Protein AF-A0A4U0QWR3-F1 (afdb_monomer_lite)

Structure (mmCIF, N/CA/C/O backbone):
data_AF-A0A4U0QWR3-F1
#
_entry.id   AF-A0A4U0QWR3-F1
#
loop_
_atom_site.group_PDB
_atom_site.id
_atom_site.type_symbol
_atom_site.label_atom_id
_atom_site.label_alt_id
_atom_site.label_comp_id
_atom_site.label_asym_id
_atom_site.label_entity_id
_atom_site.label_seq_id
_atom_site.pdbx_PDB_ins_code
_atom_site.Cartn_x
_atom_site.Cartn_y
_atom_site.Cartn_z
_atom_site.occupancy
_atom_site.B_iso_or_equiv
_atom_site.auth_seq_id
_atom_site.auth_comp_id
_atom_site.auth_asym_id
_atom_site.auth_atom_id
_atom_site.pdbx_PDB_model_num
ATOM 1 N N . MET A 1 1 ? -34.871 -5.724 35.126 1.00 61.62 1 MET A N 1
ATOM 2 C CA . MET A 1 1 ? -34.865 -5.384 33.681 1.00 61.62 1 MET A CA 1
ATOM 3 C C . MET A 1 1 ? -33.994 -4.163 33.357 1.00 61.62 1 MET A C 1
ATOM 5 O O . MET A 1 1 ? -33.161 -4.260 32.469 1.00 61.62 1 MET A O 1
ATOM 9 N N . ILE A 1 2 ? -34.091 -3.057 34.110 1.00 70.06 2 ILE A N 1
ATOM 10 C CA . ILE A 1 2 ? -33.289 -1.829 33.893 1.00 70.06 2 ILE A CA 1
ATOM 11 C C . ILE A 1 2 ? -31.768 -2.082 33.959 1.00 70.06 2 ILE A C 1
ATOM 13 O O . ILE A 1 2 ? -31.026 -1.615 33.098 1.00 70.06 2 ILE A O 1
ATOM 17 N N . VAL A 1 3 ? -31.307 -2.886 34.925 1.00 75.00 3 VAL A N 1
ATOM 18 C CA . VAL A 1 3 ? -29.883 -3.249 35.071 1.00 75.00 3 VAL A CA 1
ATOM 19 C C . VAL A 1 3 ? -29.365 -4.037 33.860 1.00 75.00 3 VAL A C 1
ATOM 21 O O . VAL A 1 3 ? -28.276 -3.750 33.373 1.00 75.00 3 VAL A O 1
ATOM 24 N N . ALA A 1 4 ? -30.165 -4.959 33.314 1.00 70.62 4 ALA A N 1
ATOM 25 C CA . ALA A 1 4 ? -29.799 -5.742 32.132 1.00 70.62 4 ALA A CA 1
ATOM 26 C C . ALA A 1 4 ? -29.706 -4.871 30.864 1.00 70.62 4 ALA A C 1
ATOM 28 O O . ALA A 1 4 ? -28.772 -5.024 30.085 1.00 70.62 4 ALA A O 1
ATOM 29 N N . ILE A 1 5 ? -30.610 -3.894 30.691 1.00 77.12 5 ILE A N 1
ATOM 30 C CA . ILE A 1 5 ? -30.549 -2.924 29.581 1.00 77.12 5 ILE A CA 1
ATOM 31 C C . ILE A 1 5 ? -29.300 -2.040 29.705 1.00 77.12 5 ILE A C 1
ATOM 33 O O . ILE A 1 5 ? -28.607 -1.797 28.718 1.00 77.12 5 ILE A O 1
ATOM 37 N N . ALA A 1 6 ? -28.981 -1.569 30.914 1.00 75.69 6 ALA A N 1
ATOM 38 C CA . ALA A 1 6 ? -27.786 -0.764 31.155 1.00 75.69 6 ALA A CA 1
ATOM 39 C C . ALA A 1 6 ? -26.490 -1.559 30.910 1.00 75.69 6 ALA A C 1
ATOM 41 O O . ALA A 1 6 ? -25.555 -1.036 30.304 1.00 75.69 6 ALA A O 1
ATOM 42 N N . GLN A 1 7 ? -26.442 -2.827 31.329 1.00 76.12 7 GLN A N 1
ATOM 43 C CA . GLN A 1 7 ? -25.320 -3.728 31.052 1.00 76.12 7 G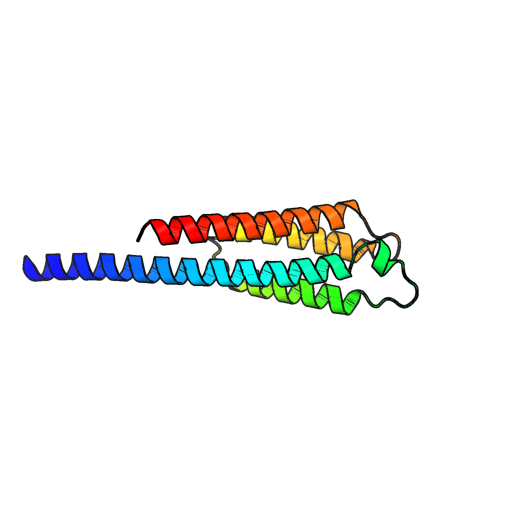LN A CA 1
ATOM 44 C C . GLN A 1 7 ? -25.182 -4.018 29.553 1.00 76.12 7 GLN A C 1
ATOM 46 O O . GLN A 1 7 ? -24.077 -3.916 29.025 1.00 76.12 7 GLN A O 1
ATOM 51 N N . ALA A 1 8 ? -26.288 -4.269 28.845 1.00 80.94 8 ALA A N 1
ATOM 52 C CA . ALA A 1 8 ? -26.284 -4.464 27.395 1.00 80.94 8 ALA A CA 1
ATOM 53 C C . ALA A 1 8 ? -25.761 -3.226 26.646 1.00 80.94 8 ALA A C 1
ATOM 55 O O . ALA A 1 8 ? -24.919 -3.350 25.759 1.00 80.94 8 ALA A O 1
ATOM 56 N N . LYS A 1 9 ? -26.179 -2.016 27.049 1.00 84.44 9 LYS A N 1
ATOM 57 C CA . LYS A 1 9 ? -25.669 -0.756 26.478 1.00 84.44 9 LYS A CA 1
ATOM 58 C C . LYS A 1 9 ? -24.168 -0.570 26.723 1.00 84.44 9 LYS A C 1
ATOM 60 O O . LYS A 1 9 ? -23.447 -0.185 25.805 1.00 84.44 9 LYS A O 1
ATOM 65 N N . LYS A 1 10 ? -23.682 -0.869 27.934 1.00 85.75 10 LYS A N 1
ATOM 66 C CA . LYS A 1 10 ? -22.247 -0.801 28.267 1.00 85.75 10 LYS A CA 1
ATOM 67 C C . LYS A 1 10 ? -21.424 -1.814 27.467 1.00 85.75 10 LYS A C 1
ATOM 69 O O . LYS A 1 10 ? -20.382 -1.448 26.931 1.00 85.75 10 LYS A O 1
ATOM 74 N N . ALA A 1 11 ? -21.903 -3.052 27.350 1.00 83.06 11 ALA A N 1
ATOM 75 C CA . ALA A 1 11 ? -21.247 -4.098 26.567 1.00 83.06 11 ALA A CA 1
ATOM 76 C C . ALA A 1 11 ? -21.186 -3.735 25.076 1.00 83.06 11 ALA A C 1
ATOM 78 O O . ALA A 1 11 ? -20.140 -3.885 24.448 1.00 83.06 11 ALA A O 1
ATOM 79 N N . TYR A 1 12 ? -22.270 -3.178 24.529 1.00 85.00 12 TYR A N 1
ATOM 80 C CA . TYR A 1 12 ? -22.296 -2.680 23.156 1.00 85.00 12 TYR A CA 1
ATOM 81 C C . TYR A 1 12 ? -21.255 -1.576 22.934 1.00 85.00 12 TYR A C 1
ATOM 83 O O . TYR A 1 12 ? -20.435 -1.687 22.028 1.00 85.00 12 TYR A O 1
ATOM 91 N N . ALA A 1 13 ? -21.223 -0.552 23.794 1.00 84.50 13 ALA A N 1
ATOM 92 C CA . ALA A 1 13 ? -20.244 0.531 23.693 1.00 84.50 13 ALA A CA 1
ATOM 93 C C . ALA A 1 13 ? -18.795 0.022 23.808 1.00 84.50 13 ALA A C 1
ATOM 95 O O . ALA A 1 13 ? -17.932 0.420 23.030 1.00 84.50 13 ALA A O 1
ATOM 96 N N . SER A 1 14 ? -18.534 -0.905 24.735 1.00 84.75 14 SER A N 1
ATOM 97 C CA . SER A 1 14 ? -17.221 -1.541 24.884 1.00 84.75 14 SER A CA 1
ATOM 98 C C . SER A 1 14 ? -16.818 -2.333 23.636 1.00 84.75 14 SER A C 1
ATOM 100 O O . SER A 1 14 ? -15.687 -2.196 23.173 1.00 84.75 14 SER A O 1
ATOM 102 N N . SER A 1 15 ? -17.742 -3.095 23.044 1.00 86.88 15 SER A N 1
ATOM 103 C CA . SER A 1 15 ? -17.496 -3.826 21.797 1.00 86.88 15 SER A CA 1
ATOM 104 C C . SER A 1 15 ? -17.171 -2.884 20.636 1.00 86.88 15 SER A C 1
ATOM 106 O O . SER A 1 15 ? -16.258 -3.166 19.863 1.00 86.88 15 SER A O 1
ATOM 108 N N . GLN A 1 16 ? -17.866 -1.747 20.528 1.00 87.50 16 GLN A N 1
ATOM 109 C CA . GLN A 1 16 ? -17.587 -0.761 19.481 1.00 87.50 16 GLN A CA 1
ATOM 110 C C . GLN A 1 16 ? -16.205 -0.121 19.643 1.00 87.50 16 GLN A C 1
ATOM 112 O O . GLN A 1 16 ? -15.466 -0.035 18.665 1.00 87.50 16 GLN A O 1
ATOM 117 N N . ARG A 1 17 ? -15.800 0.231 20.872 1.00 85.62 17 ARG A N 1
ATOM 118 C CA . ARG A 1 17 ? -14.437 0.727 21.135 1.00 85.62 17 ARG A CA 1
ATOM 119 C C . ARG A 1 17 ? -13.368 -0.304 20.785 1.00 85.62 17 ARG A C 1
ATOM 121 O O . ARG A 1 17 ? -12.378 0.039 20.152 1.00 85.62 17 ARG A O 1
ATOM 128 N N . ALA A 1 18 ? -13.583 -1.572 21.140 1.00 87.50 18 ALA A N 1
ATOM 129 C CA . ALA A 1 18 ? -12.646 -2.640 20.801 1.00 87.50 18 ALA A CA 1
ATOM 130 C C . ALA A 1 18 ? -12.491 -2.804 19.278 1.00 87.50 18 ALA A C 1
ATOM 132 O O . ALA A 1 18 ? -11.373 -2.925 18.783 1.00 87.50 18 ALA A O 1
ATOM 133 N N . LYS A 1 19 ? -13.597 -2.742 18.524 1.00 87.81 19 LYS A N 1
ATOM 134 C CA . LYS A 1 19 ? -13.568 -2.774 17.053 1.00 87.81 19 LYS A CA 1
ATOM 135 C C . LYS A 1 19 ? -12.827 -1.575 16.463 1.00 87.81 19 LYS A C 1
ATOM 137 O O . LYS A 1 19 ? -12.026 -1.763 15.553 1.00 87.81 19 LYS A O 1
ATOM 142 N N . ALA A 1 20 ? -13.066 -0.373 16.986 1.00 87.38 20 ALA A N 1
ATOM 143 C CA . ALA A 1 20 ? -12.366 0.836 16.556 1.00 87.38 20 ALA A CA 1
ATOM 144 C C . ALA A 1 20 ? -10.854 0.730 16.811 1.00 87.38 20 ALA A C 1
ATOM 146 O O . ALA A 1 20 ? -10.064 0.985 15.908 1.00 87.38 20 ALA A O 1
ATOM 147 N N . ALA A 1 21 ? -10.445 0.256 17.991 1.00 88.69 21 ALA A N 1
ATOM 148 C CA . ALA A 1 21 ? -9.036 0.043 18.317 1.00 88.69 21 ALA A CA 1
ATOM 149 C C . ALA A 1 21 ? -8.371 -0.985 17.389 1.00 88.69 21 ALA A C 1
ATOM 151 O O . ALA A 1 21 ? -7.274 -0.744 16.886 1.00 88.69 21 ALA A O 1
ATOM 152 N N . MET A 1 22 ? -9.049 -2.103 17.105 1.00 88.75 22 MET A N 1
ATOM 153 C CA . MET A 1 22 ? -8.564 -3.093 16.137 1.00 88.75 22 MET A CA 1
ATOM 154 C C . MET A 1 22 ? -8.408 -2.489 14.737 1.00 88.75 22 MET A C 1
ATOM 156 O O . MET A 1 22 ? -7.380 -2.708 14.097 1.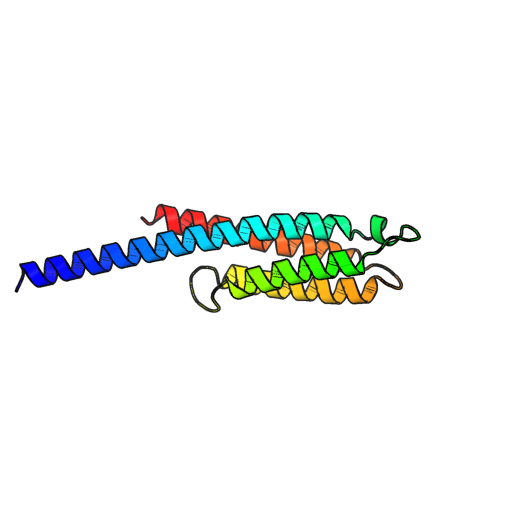00 88.75 22 MET A O 1
ATOM 160 N N . ALA A 1 23 ? -9.378 -1.688 14.287 1.00 89.62 23 ALA A N 1
ATOM 161 C CA . ALA A 1 23 ? -9.296 -0.993 13.008 1.00 89.62 23 ALA A CA 1
ATOM 162 C C . ALA A 1 23 ? -8.100 -0.027 12.971 1.00 89.62 23 ALA A C 1
ATOM 164 O O . ALA A 1 23 ? -7.312 -0.086 12.034 1.00 89.62 23 ALA A O 1
ATOM 165 N N . THR A 1 24 ? -7.890 0.793 14.005 1.00 92.50 24 THR A N 1
ATOM 166 C CA . THR A 1 24 ? -6.728 1.694 14.105 1.00 92.50 24 THR A CA 1
ATOM 167 C C . THR A 1 24 ? -5.401 0.939 14.003 1.00 92.50 24 THR A C 1
ATOM 169 O O . THR A 1 24 ? -4.522 1.346 13.238 1.00 92.50 24 THR A O 1
ATOM 172 N N . VAL A 1 25 ? -5.251 -0.177 14.726 1.00 92.56 25 VAL A N 1
ATOM 173 C CA . VAL A 1 25 ? -4.039 -1.013 14.669 1.00 92.56 25 VAL A CA 1
ATOM 174 C C . VAL A 1 25 ? -3.831 -1.574 13.265 1.00 92.56 25 VAL A C 1
ATOM 176 O O . VAL A 1 25 ? -2.731 -1.488 12.722 1.00 92.56 25 VAL A O 1
ATOM 179 N N . GLN A 1 26 ? -4.887 -2.102 12.651 1.00 94.25 26 GLN A N 1
ATOM 180 C CA . GLN A 1 26 ? -4.836 -2.677 11.311 1.00 94.25 26 GLN A CA 1
ATOM 181 C C . GLN A 1 26 ? -4.473 -1.634 10.249 1.00 94.25 26 GLN A C 1
ATOM 183 O O . GLN A 1 26 ? -3.575 -1.875 9.446 1.00 94.25 26 GLN A O 1
ATOM 188 N N . LEU A 1 27 ? -5.112 -0.461 10.264 1.00 94.62 27 LEU A N 1
ATOM 189 C CA . LEU A 1 27 ? -4.798 0.632 9.342 1.00 94.62 27 LEU A CA 1
ATOM 190 C C . LEU A 1 27 ? -3.354 1.113 9.504 1.00 94.62 27 LEU A C 1
ATOM 192 O O . LEU A 1 27 ? -2.670 1.340 8.508 1.00 94.62 27 LEU A O 1
ATOM 196 N N . SER A 1 28 ? -2.872 1.211 10.745 1.00 95.25 28 SER A N 1
ATOM 197 C CA . SER A 1 28 ? -1.488 1.602 11.031 1.00 95.25 28 SER A CA 1
ATOM 198 C C . SER A 1 28 ? -0.494 0.561 10.513 1.00 95.25 28 SER A C 1
ATOM 200 O O . SER A 1 28 ? 0.491 0.917 9.871 1.00 95.25 28 SER A O 1
ATOM 202 N N . ALA A 1 29 ? -0.775 -0.729 10.719 1.00 95.19 29 ALA A N 1
ATOM 203 C CA . ALA A 1 29 ? 0.053 -1.817 10.207 1.00 95.19 29 ALA A CA 1
ATOM 204 C C . ALA A 1 29 ? 0.107 -1.828 8.669 1.00 95.19 29 ALA A C 1
ATOM 206 O O . ALA A 1 29 ? 1.176 -2.031 8.092 1.00 95.19 29 ALA A O 1
ATOM 207 N N . VAL A 1 30 ? -1.021 -1.566 7.998 1.00 97.06 30 VAL A N 1
ATOM 208 C CA . VAL A 1 30 ? -1.049 -1.427 6.535 1.00 97.06 30 VAL A CA 1
ATOM 209 C C . VAL A 1 30 ? -0.245 -0.203 6.089 1.00 97.06 30 VAL A C 1
ATOM 211 O O . VAL A 1 30 ? 0.541 -0.310 5.152 1.00 97.06 30 VAL A O 1
ATOM 214 N N . ALA A 1 31 ? -0.376 0.939 6.767 1.00 96.88 31 ALA A N 1
ATOM 215 C CA . ALA A 1 31 ? 0.383 2.140 6.428 1.00 96.88 31 ALA A CA 1
ATOM 216 C C . ALA A 1 31 ? 1.903 1.931 6.546 1.00 96.88 31 ALA A C 1
ATOM 218 O O . ALA A 1 31 ? 2.643 2.386 5.678 1.00 96.88 31 ALA A O 1
ATOM 219 N N . GLU A 1 32 ? 2.380 1.229 7.580 1.00 95.69 32 GLU A N 1
ATOM 220 C CA . GLU A 1 32 ? 3.805 0.885 7.706 1.00 95.69 32 GLU A CA 1
ATOM 221 C C . GLU A 1 32 ? 4.268 -0.056 6.592 1.00 95.69 32 GLU A C 1
ATOM 223 O O . GLU A 1 32 ? 5.307 0.180 5.980 1.00 95.69 32 GLU A O 1
ATOM 228 N N . ARG A 1 33 ? 3.460 -1.063 6.250 1.00 95.75 33 ARG A N 1
ATOM 229 C CA . ARG A 1 33 ? 3.748 -1.967 5.131 1.00 95.75 33 ARG A CA 1
ATOM 230 C C . ARG A 1 33 ? 3.895 -1.222 3.802 1.00 95.75 33 ARG A C 1
ATOM 232 O O . ARG A 1 33 ? 4.810 -1.492 3.027 1.00 95.75 33 ARG A O 1
ATOM 239 N N . LEU A 1 34 ? 3.023 -0.248 3.545 1.00 97.50 34 LEU A N 1
ATOM 240 C CA . LEU A 1 34 ? 3.100 0.563 2.331 1.00 97.50 34 LEU A CA 1
ATOM 241 C C . LEU A 1 34 ? 4.364 1.435 2.276 1.00 97.50 34 LEU A C 1
ATOM 243 O O . LEU A 1 34 ? 4.832 1.722 1.176 1.00 97.50 34 LEU A O 1
ATOM 247 N N . LYS A 1 35 ? 4.976 1.800 3.412 1.00 97.12 35 LYS A N 1
ATOM 248 C CA . LYS A 1 35 ? 6.298 2.4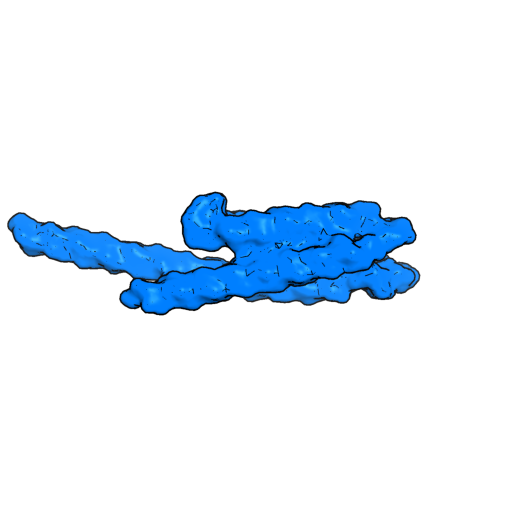51 3.399 1.00 97.12 35 LYS A CA 1
ATOM 249 C C . LYS A 1 35 ? 7.388 1.506 2.904 1.00 97.12 35 LYS A C 1
ATOM 251 O O . LYS A 1 35 ? 8.209 1.915 2.092 1.00 97.12 35 LYS A O 1
ATOM 256 N N . THR A 1 36 ? 7.366 0.241 3.325 1.00 95.19 36 THR A N 1
ATOM 257 C CA . THR A 1 36 ? 8.281 -0.780 2.789 1.00 95.19 36 THR A CA 1
ATOM 258 C C . THR A 1 36 ? 8.082 -0.952 1.281 1.00 95.19 36 THR A C 1
ATOM 260 O O . THR A 1 36 ? 9.048 -0.959 0.520 1.00 95.19 36 THR A O 1
ATOM 263 N N . ALA A 1 37 ? 6.829 -0.974 0.812 1.00 96.44 37 ALA A N 1
ATOM 264 C CA . ALA A 1 37 ? 6.541 -0.977 -0.622 1.00 96.44 37 ALA A CA 1
ATOM 265 C C . ALA A 1 37 ? 7.098 0.275 -1.329 1.00 96.44 37 ALA A C 1
ATOM 267 O O . ALA A 1 37 ? 7.672 0.165 -2.409 1.00 96.44 37 ALA A O 1
ATOM 268 N N . GLN A 1 38 ? 6.994 1.458 -0.715 1.00 96.50 38 GLN A N 1
ATOM 269 C CA . GLN A 1 38 ? 7.546 2.710 -1.244 1.00 96.50 38 GLN A CA 1
ATOM 270 C C . GLN A 1 38 ? 9.075 2.657 -1.396 1.00 96.50 38 GLN A C 1
ATOM 272 O O . GLN A 1 38 ? 9.613 3.157 -2.385 1.00 96.50 38 GLN A O 1
ATOM 277 N N . GLU A 1 39 ? 9.784 2.018 -0.466 1.00 95.75 39 GLU A N 1
ATOM 278 C CA . GLU A 1 39 ? 11.226 1.772 -0.585 1.00 95.75 39 GLU A CA 1
ATOM 279 C C . GLU A 1 39 ? 11.541 0.862 -1.778 1.00 95.75 39 GLU A C 1
ATOM 281 O O . GLU A 1 39 ? 12.414 1.177 -2.587 1.00 95.75 39 GLU A O 1
ATOM 286 N N . HIS A 1 40 ? 10.779 -0.220 -1.959 1.00 95.62 40 HIS A N 1
ATOM 287 C CA . HIS A 1 40 ? 10.924 -1.097 -3.122 1.00 95.62 40 HIS A CA 1
ATOM 288 C C . HIS A 1 40 ? 10.609 -0.383 -4.447 1.00 95.62 40 HIS A C 1
ATOM 290 O O . HIS A 1 40 ? 11.308 -0.596 -5.436 1.00 95.62 40 HIS A O 1
ATOM 296 N N . ILE A 1 41 ? 9.620 0.515 -4.471 1.00 96.62 41 ILE A N 1
ATOM 297 C CA . ILE A 1 41 ? 9.285 1.337 -5.647 1.00 96.62 41 ILE A CA 1
ATOM 298 C C . ILE A 1 41 ? 10.443 2.277 -6.012 1.00 96.62 41 ILE A C 1
ATOM 300 O O . ILE A 1 41 ? 10.780 2.434 -7.188 1.00 96.62 41 ILE A O 1
ATOM 304 N N . ARG A 1 42 ? 11.107 2.874 -5.016 1.00 95.50 42 ARG A N 1
ATOM 305 C CA . ARG A 1 42 ? 12.314 3.695 -5.230 1.00 95.50 42 ARG A CA 1
ATOM 306 C C . ARG A 1 42 ? 13.508 2.877 -5.722 1.00 95.50 42 ARG A C 1
ATOM 308 O O . ARG A 1 42 ? 14.427 3.427 -6.327 1.00 95.50 42 ARG A O 1
ATOM 315 N N . ASP A 1 43 ? 13.530 1.576 -5.458 1.00 93.62 43 ASP A N 1
ATOM 316 C CA . ASP A 1 43 ? 14.543 0.668 -5.995 1.00 93.62 43 ASP A CA 1
ATOM 317 C C . ASP A 1 43 ? 14.326 0.324 -7.462 1.00 93.62 43 ASP A C 1
ATOM 319 O O . ASP A 1 43 ? 15.287 -0.001 -8.151 1.00 93.62 43 ASP A O 1
ATOM 323 N N . VAL A 1 44 ? 13.109 0.441 -7.976 1.00 94.19 44 VAL A N 1
ATOM 324 C CA . VAL A 1 44 ? 12.819 0.228 -9.398 1.00 94.19 44 VAL A CA 1
ATOM 325 C C . VAL A 1 44 ? 12.669 1.547 -10.149 1.00 94.19 44 VAL A C 1
ATOM 327 O O . VAL A 1 44 ? 11.896 1.615 -11.094 1.00 94.19 44 VAL A O 1
ATOM 330 N N . SER A 1 45 ? 13.386 2.602 -9.746 1.00 95.12 45 SER A N 1
ATOM 331 C CA . SER A 1 45 ? 13.354 3.883 -10.460 1.00 95.12 45 SER A CA 1
ATOM 332 C C . SER A 1 45 ? 13.867 3.757 -11.902 1.00 95.12 45 SER A C 1
ATOM 334 O O . SER A 1 45 ? 14.757 2.933 -12.135 1.00 95.12 45 SER A O 1
ATOM 336 N N . PRO A 1 46 ? 13.375 4.592 -12.842 1.00 93.88 46 PRO A N 1
ATOM 337 C CA . PRO A 1 46 ? 13.826 4.617 -14.239 1.00 93.88 46 PRO A CA 1
ATOM 338 C C . PRO A 1 46 ? 15.356 4.632 -14.384 1.00 93.88 46 PRO A C 1
ATOM 340 O O . PRO A 1 46 ? 15.928 3.855 -15.151 1.00 93.88 46 PRO A O 1
ATOM 343 N N . ASP A 1 47 ? 16.036 5.425 -13.553 1.00 92.06 47 ASP A N 1
ATOM 344 C CA . ASP A 1 47 ? 17.499 5.518 -13.541 1.00 92.06 47 ASP A CA 1
ATOM 345 C C . ASP A 1 47 ? 18.179 4.198 -13.146 1.00 92.06 47 ASP A C 1
ATOM 347 O O . ASP A 1 47 ? 19.183 3.806 -13.738 1.00 92.06 47 ASP A O 1
ATOM 351 N N . LYS A 1 48 ? 17.638 3.490 -12.143 1.00 91.38 48 LYS A N 1
ATOM 352 C CA . LYS A 1 48 ? 18.208 2.230 -11.638 1.00 91.38 48 LYS A CA 1
ATOM 353 C C . LYS A 1 48 ? 17.961 1.078 -12.601 1.00 91.38 48 LYS A C 1
ATOM 355 O O . LYS A 1 48 ? 18.858 0.269 -12.821 1.00 91.38 48 LYS A O 1
ATOM 360 N N . VAL A 1 49 ? 16.760 0.993 -13.169 1.00 91.06 49 VAL A N 1
ATOM 361 C CA . VAL A 1 49 ? 16.396 -0.094 -14.091 1.00 91.06 49 VAL A CA 1
ATOM 362 C C . VAL A 1 49 ? 17.120 0.017 -15.432 1.00 91.06 49 VAL A C 1
ATOM 364 O O . VAL A 1 49 ? 17.379 -1.006 -16.058 1.00 91.06 49 VAL A O 1
ATOM 367 N N . SER A 1 50 ? 17.529 1.229 -15.818 1.00 86.88 50 SER A N 1
ATOM 368 C CA . SER A 1 50 ? 18.358 1.479 -17.003 1.00 86.88 50 SER A CA 1
ATOM 369 C C . SER A 1 50 ? 19.811 1.010 -16.836 1.00 86.88 50 SER A C 1
ATOM 371 O O . SER A 1 50 ? 20.558 0.924 -17.814 1.00 86.88 50 SER A O 1
ATOM 373 N N . LEU A 1 51 ? 20.246 0.679 -15.612 1.00 88.75 51 LEU A N 1
ATOM 374 C CA . LEU A 1 51 ? 21.582 0.141 -15.373 1.00 88.75 51 LEU A CA 1
ATOM 375 C C . LEU A 1 51 ? 21.698 -1.280 -15.931 1.00 88.75 51 LEU A C 1
ATOM 377 O O . LEU A 1 51 ? 20.913 -2.181 -15.622 1.00 88.75 51 LEU A O 1
ATOM 381 N N . ARG A 1 52 ? 22.749 -1.511 -16.720 1.00 83.81 52 ARG A N 1
ATOM 382 C CA . ARG A 1 52 ? 23.025 -2.823 -17.310 1.00 83.81 52 ARG A CA 1
ATOM 383 C C . ARG A 1 52 ? 23.119 -3.903 -16.226 1.00 83.81 52 ARG A C 1
ATOM 385 O O . ARG A 1 52 ? 23.908 -3.793 -15.293 1.00 83.81 52 ARG A O 1
ATOM 392 N N . GLY A 1 53 ? 22.365 -4.988 -16.407 1.00 84.81 53 GLY A N 1
ATOM 393 C CA . GLY A 1 53 ? 22.373 -6.140 -15.500 1.00 84.81 53 GLY A CA 1
ATOM 394 C C . GLY A 1 53 ? 21.498 -5.983 -14.253 1.00 84.81 53 GLY A C 1
ATOM 395 O O . GLY A 1 53 ? 21.463 -6.902 -13.432 1.00 84.81 53 GLY A O 1
ATOM 396 N N . TYR A 1 54 ? 20.771 -4.869 -14.110 1.00 88.88 54 TYR A N 1
ATOM 397 C CA . TYR A 1 54 ? 19.799 -4.700 -13.036 1.00 88.88 54 TYR A CA 1
ATOM 398 C C . TYR A 1 54 ? 18.620 -5.670 -13.196 1.00 88.88 54 TYR A C 1
ATOM 400 O O . TYR A 1 54 ? 18.046 -5.813 -14.274 1.00 88.88 54 TYR A O 1
ATOM 408 N N . LYS A 1 55 ? 18.242 -6.348 -12.107 1.00 89.56 55 LYS A N 1
ATOM 409 C CA . LYS A 1 55 ? 17.118 -7.295 -12.086 1.00 89.56 55 LYS A CA 1
ATOM 410 C C . LYS A 1 55 ? 15.923 -6.656 -11.387 1.00 89.56 55 LYS A C 1
ATOM 412 O O . LYS A 1 55 ? 15.789 -6.766 -10.171 1.00 89.56 55 LYS A O 1
ATOM 417 N N . PHE A 1 56 ? 15.051 -6.009 -12.157 1.00 91.06 56 PHE A N 1
ATOM 418 C CA . PHE A 1 56 ? 13.864 -5.343 -11.613 1.00 91.06 56 PHE A CA 1
ATOM 419 C C . PHE A 1 56 ? 12.722 -6.309 -11.267 1.00 91.06 56 PHE A C 1
ATOM 421 O O . PHE A 1 56 ? 11.986 -6.043 -10.323 1.00 91.06 56 PHE A O 1
ATOM 428 N N . ALA A 1 57 ? 12.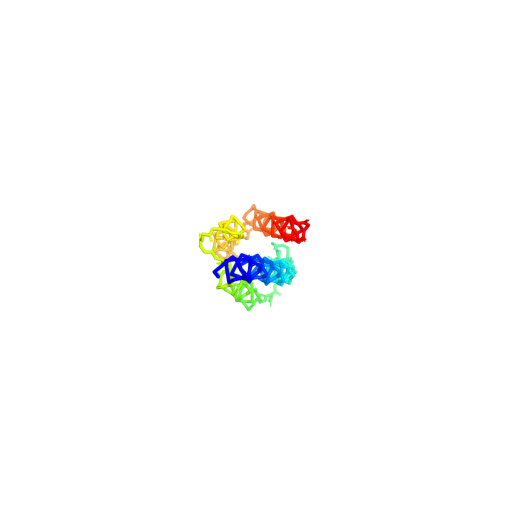581 -7.436 -11.978 1.00 91.38 57 ALA A N 1
ATOM 429 C CA . ALA A 1 57 ? 11.431 -8.333 -11.813 1.00 91.38 57 ALA A CA 1
ATOM 430 C C . ALA A 1 57 ? 11.217 -8.812 -10.358 1.00 91.38 57 ALA A C 1
ATOM 432 O O . ALA A 1 57 ? 10.121 -8.610 -9.840 1.00 91.38 57 ALA A O 1
ATOM 433 N N . PRO A 1 58 ? 12.247 -9.288 -9.622 1.00 93.50 58 PRO A N 1
ATOM 434 C CA . PRO A 1 58 ? 12.069 -9.681 -8.222 1.00 93.50 58 PRO A CA 1
ATOM 435 C C . PRO A 1 58 ? 11.618 -8.529 -7.314 1.00 93.50 58 PRO A C 1
ATOM 437 O O . PRO A 1 58 ? 10.906 -8.745 -6.340 1.00 93.50 58 PRO A O 1
ATOM 440 N N . LYS A 1 59 ? 12.030 -7.291 -7.614 1.00 93.44 59 LYS A N 1
ATOM 441 C CA . LYS A 1 59 ? 11.621 -6.107 -6.848 1.00 93.44 59 LYS A CA 1
ATOM 442 C C . LYS A 1 59 ? 10.164 -5.744 -7.128 1.00 93.44 59 LYS A C 1
ATOM 444 O O . LYS A 1 59 ? 9.439 -5.425 -6.194 1.00 93.44 59 LYS A O 1
ATOM 449 N N . VAL A 1 60 ? 9.727 -5.842 -8.384 1.00 95.44 60 VAL A N 1
ATOM 450 C CA . VAL A 1 60 ? 8.316 -5.664 -8.762 1.00 95.44 60 VAL A CA 1
ATOM 451 C C . VAL A 1 60 ? 7.429 -6.700 -8.071 1.00 95.44 60 VAL A C 1
ATOM 453 O O . VAL A 1 60 ? 6.369 -6.343 -7.559 1.00 95.44 60 VAL A O 1
ATOM 456 N N . ASP A 1 61 ? 7.878 -7.952 -7.985 1.00 95.81 61 ASP A N 1
ATOM 457 C CA . ASP A 1 61 ? 7.136 -9.011 -7.295 1.00 95.81 61 ASP A CA 1
ATOM 458 C C . ASP A 1 61 ? 7.005 -8.744 -5.788 1.00 95.81 61 ASP A C 1
ATOM 460 O O . ASP A 1 61 ? 5.926 -8.941 -5.230 1.00 95.81 61 ASP A O 1
ATOM 464 N N . LEU A 1 62 ? 8.045 -8.203 -5.139 1.00 96.44 62 LEU A N 1
ATOM 465 C CA . LEU A 1 62 ? 7.954 -7.756 -3.744 1.00 96.44 62 LEU A CA 1
ATOM 466 C C . LEU A 1 62 ? 6.929 -6.627 -3.573 1.00 96.44 62 LEU A C 1
ATOM 468 O O . LEU A 1 62 ? 6.102 -6.691 -2.669 1.00 96.44 62 LEU A O 1
ATOM 472 N N . ILE A 1 63 ? 6.922 -5.623 -4.458 1.00 97.56 63 ILE A N 1
ATOM 473 C CA . ILE A 1 63 ? 5.927 -4.534 -4.401 1.00 97.56 63 ILE A CA 1
ATOM 474 C C . ILE A 1 63 ? 4.507 -5.108 -4.517 1.00 97.56 63 ILE A C 1
ATOM 476 O O . ILE A 1 63 ? 3.626 -4.739 -3.740 1.00 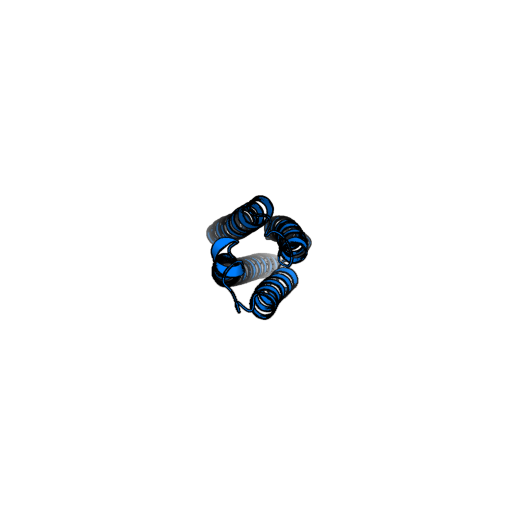97.56 63 ILE A O 1
ATOM 480 N N . ARG A 1 64 ? 4.286 -6.043 -5.450 1.00 97.56 64 ARG A N 1
ATOM 481 C CA . ARG A 1 64 ? 2.991 -6.719 -5.627 1.00 97.56 64 ARG A CA 1
ATOM 482 C C . ARG A 1 64 ? 2.581 -7.502 -4.389 1.00 97.56 64 ARG A C 1
ATOM 484 O O . ARG A 1 64 ? 1.447 -7.363 -3.949 1.00 97.56 64 ARG A O 1
ATOM 491 N N . GLN A 1 65 ? 3.502 -8.255 -3.794 1.00 97.31 65 GLN A N 1
ATOM 492 C CA . GLN A 1 65 ? 3.243 -8.996 -2.563 1.00 97.31 65 GLN A CA 1
ATOM 493 C C . GLN A 1 65 ? 2.812 -8.066 -1.418 1.00 97.31 65 GLN A C 1
ATOM 495 O O . GLN A 1 65 ? 1.872 -8.383 -0.679 1.00 97.31 65 GLN A O 1
ATOM 500 N N . GLU A 1 66 ? 3.465 -6.909 -1.276 1.00 97.06 66 GLU A N 1
ATOM 501 C CA . GLU A 1 66 ? 3.085 -5.922 -0.266 1.00 97.06 66 GLU A CA 1
ATOM 502 C C . GLU A 1 66 ? 1.704 -5.319 -0.543 1.00 97.06 66 GLU A C 1
ATOM 504 O O . GLU A 1 66 ? 0.893 -5.195 0.380 1.00 97.06 66 GLU A O 1
ATOM 509 N N . PHE A 1 67 ? 1.400 -5.010 -1.807 1.00 97.75 67 PHE A N 1
ATOM 510 C CA . PHE A 1 67 ? 0.089 -4.503 -2.218 1.00 97.75 67 PHE A CA 1
ATOM 511 C C . PHE A 1 67 ? -1.015 -5.531 -1.988 1.00 97.75 67 PHE A C 1
ATOM 513 O O . PHE A 1 67 ? -2.035 -5.192 -1.397 1.00 97.75 67 PHE A O 1
ATOM 520 N N . ASP A 1 68 ? -0.815 -6.786 -2.381 1.00 97.44 68 ASP A N 1
ATOM 521 C CA . ASP A 1 68 ? -1.801 -7.853 -2.211 1.00 97.44 68 ASP A CA 1
ATOM 522 C C . ASP A 1 68 ? -2.076 -8.118 -0.730 1.00 97.44 68 ASP A C 1
ATOM 524 O O . ASP A 1 68 ? -3.230 -8.262 -0.319 1.00 97.44 68 ASP A O 1
ATOM 528 N N . THR A 1 69 ? -1.032 -8.095 0.103 1.00 96.81 69 THR A N 1
ATOM 529 C CA . THR A 1 69 ? -1.193 -8.244 1.552 1.00 96.81 69 THR A CA 1
ATOM 530 C C . THR A 1 69 ? -1.960 -7.061 2.143 1.00 96.81 69 THR A C 1
ATOM 532 O O . THR A 1 69 ? -2.918 -7.262 2.892 1.00 96.81 69 THR A O 1
ATOM 535 N N . ALA A 1 70 ? -1.601 -5.829 1.775 1.00 96.62 70 ALA A N 1
ATOM 536 C CA . ALA A 1 70 ? -2.305 -4.624 2.206 1.00 96.62 70 ALA A CA 1
ATOM 537 C C . ALA A 1 70 ? -3.775 -4.620 1.752 1.00 96.62 70 ALA A C 1
ATOM 539 O O . ALA A 1 70 ? -4.674 -4.376 2.557 1.00 96.62 70 ALA A O 1
ATOM 540 N N . LEU A 1 71 ? -4.049 -4.975 0.496 1.00 96.69 71 LEU A N 1
ATOM 541 C CA . LEU A 1 71 ? -5.403 -5.127 -0.027 1.00 96.69 71 LEU A CA 1
ATOM 542 C C . LEU A 1 71 ? -6.150 -6.248 0.698 1.00 96.69 71 LEU A C 1
ATOM 544 O O . LEU A 1 71 ? -7.324 -6.084 0.992 1.00 96.69 71 LEU A O 1
ATOM 548 N N . SER A 1 72 ? -5.531 -7.376 1.033 1.00 95.69 72 SER A N 1
ATOM 549 C CA . SER A 1 72 ? -6.222 -8.434 1.787 1.00 95.69 72 SER A CA 1
ATOM 550 C C . SER A 1 72 ? -6.667 -7.965 3.178 1.00 95.69 72 SER A C 1
ATOM 552 O O . SER A 1 72 ? -7.719 -8.380 3.664 1.00 95.69 72 SER A O 1
ATOM 554 N N . ALA A 1 73 ? -5.900 -7.053 3.782 1.00 94.31 73 ALA A N 1
ATOM 555 C CA . ALA A 1 73 ? -6.209 -6.469 5.074 1.00 94.31 73 ALA A CA 1
ATOM 556 C C . ALA A 1 73 ? -7.249 -5.346 4.969 1.00 94.31 73 ALA A C 1
ATOM 558 O O . ALA A 1 73 ? -8.078 -5.211 5.856 1.00 94.31 73 ALA A O 1
ATOM 559 N N . LEU A 1 74 ? -7.255 -4.518 3.925 1.00 94.81 74 LEU A N 1
ATOM 560 C CA . LEU A 1 74 ? -8.172 -3.376 3.872 1.00 94.81 74 LEU A CA 1
ATOM 561 C C . LEU A 1 74 ? -9.611 -3.783 3.508 1.00 94.81 74 LEU A C 1
ATOM 563 O O . LEU A 1 74 ? -9.831 -4.461 2.494 1.00 94.81 74 LEU A O 1
ATOM 567 N N . PRO A 1 75 ? -10.622 -3.323 4.270 1.00 91.88 75 PRO A N 1
ATOM 568 C CA . PRO A 1 75 ? -12.005 -3.683 4.009 1.00 91.88 75 PRO A CA 1
ATOM 569 C C . PRO A 1 75 ? -12.509 -3.042 2.712 1.00 91.88 75 PRO A C 1
ATOM 571 O O . PRO A 1 75 ? -12.089 -1.958 2.314 1.00 91.88 75 PRO A O 1
ATOM 574 N N . LYS A 1 76 ? -13.455 -3.714 2.049 1.00 92.62 76 LYS A N 1
ATOM 575 C CA . LYS A 1 76 ? -14.102 -3.190 0.833 1.00 92.62 76 LYS A CA 1
ATOM 576 C C . LYS A 1 76 ? -15.082 -2.050 1.121 1.00 92.62 76 LYS A C 1
ATOM 578 O O . LYS A 1 76 ? -15.348 -1.254 0.235 1.00 92.62 76 LYS A O 1
ATOM 583 N N . LEU A 1 77 ? -15.633 -1.999 2.333 1.00 90.94 77 LEU A N 1
ATOM 584 C CA . LEU A 1 77 ? -16.606 -1.002 2.780 1.00 90.94 77 LEU A CA 1
ATOM 585 C C . LEU A 1 77 ? -16.246 -0.543 4.195 1.00 90.94 77 LEU A C 1
ATOM 587 O O . LEU A 1 77 ? -15.736 -1.332 4.990 1.00 90.94 77 LEU A O 1
ATOM 591 N N . GLY A 1 78 ? -16.555 0.711 4.523 1.00 87.31 78 GLY A N 1
ATOM 592 C CA . GLY A 1 78 ? -16.319 1.278 5.851 1.00 87.31 78 GLY A CA 1
ATOM 593 C C . GLY A 1 78 ? -14.903 1.826 6.046 1.00 87.31 78 GLY A C 1
ATOM 594 O O . GLY A 1 78 ? -14.253 2.269 5.097 1.00 87.31 78 GLY A O 1
ATOM 595 N N . VAL A 1 79 ? -14.443 1.833 7.296 1.00 89.75 79 VAL A N 1
ATOM 596 C CA . VAL A 1 79 ? -13.188 2.464 7.733 1.00 89.75 79 VAL A CA 1
ATOM 597 C C . VAL A 1 79 ? -11.986 1.843 7.005 1.00 89.75 79 VAL A C 1
ATOM 599 O O . VAL A 1 79 ? -11.709 0.660 7.165 1.00 89.75 79 VAL A O 1
ATOM 602 N N . GLY A 1 80 ? -11.284 2.633 6.185 1.00 91.69 80 GLY A N 1
ATOM 603 C CA . GLY A 1 80 ? -10.142 2.180 5.372 1.00 91.69 80 GLY A CA 1
ATOM 604 C C . GLY A 1 80 ? -10.464 1.773 3.928 1.00 91.69 80 GLY A C 1
ATOM 605 O O . GLY A 1 80 ? -9.539 1.520 3.156 1.00 91.69 80 GLY A O 1
ATOM 606 N N . SER A 1 81 ? -11.740 1.757 3.524 1.00 94.81 81 SER A N 1
ATOM 607 C CA . SER A 1 81 ? -12.135 1.454 2.135 1.00 94.81 81 SER A CA 1
ATOM 608 C C . SER A 1 81 ? -11.598 2.470 1.123 1.00 94.81 81 SER A C 1
ATOM 610 O O . SER A 1 81 ? -11.156 2.081 0.047 1.00 94.81 81 SER A O 1
ATOM 612 N N . ARG A 1 82 ? -11.514 3.754 1.486 1.00 95.75 82 ARG A N 1
ATOM 613 C CA . ARG A 1 82 ? -10.911 4.773 0.618 1.00 95.75 82 ARG A CA 1
ATOM 614 C C . ARG A 1 82 ? -9.418 4.534 0.379 1.00 95.75 82 ARG A C 1
ATOM 616 O O . ARG A 1 82 ? -8.963 4.576 -0.760 1.00 95.75 82 ARG A O 1
ATOM 623 N N . GLY A 1 83 ? -8.670 4.193 1.430 1.00 95.75 83 GLY A N 1
ATOM 624 C CA . GLY A 1 83 ? -7.265 3.787 1.306 1.00 95.75 83 GLY A CA 1
ATOM 625 C C . GLY A 1 83 ? -7.090 2.563 0.400 1.00 95.75 83 GLY A C 1
ATOM 626 O O . GLY A 1 83 ? -6.137 2.495 -0.373 1.00 95.75 83 GLY A O 1
ATOM 627 N N . ARG A 1 84 ? -8.051 1.627 0.425 1.00 97.25 84 ARG A N 1
ATOM 628 C CA . ARG A 1 84 ? -8.086 0.481 -0.494 1.00 97.25 84 ARG A CA 1
ATOM 629 C C . ARG A 1 84 ? -8.236 0.924 -1.949 1.00 97.25 84 ARG A C 1
ATOM 631 O O . ARG A 1 84 ? -7.515 0.418 -2.799 1.00 97.25 84 ARG A O 1
ATOM 638 N N . GLU A 1 85 ? -9.168 1.829 -2.239 1.00 97.94 85 GLU A N 1
ATOM 639 C CA . GLU A 1 85 ? -9.391 2.348 -3.597 1.00 97.94 85 GLU A CA 1
ATOM 640 C C . GLU A 1 85 ? -8.135 3.022 -4.151 1.00 97.94 85 GLU A C 1
ATOM 642 O O . GLU A 1 85 ? -7.727 2.733 -5.273 1.00 97.94 85 GLU A O 1
ATOM 647 N N . ILE A 1 86 ? -7.480 3.856 -3.339 1.00 98.12 86 ILE A N 1
ATOM 648 C CA . ILE A 1 86 ? -6.222 4.513 -3.713 1.00 98.12 86 ILE A CA 1
ATOM 649 C C . ILE A 1 86 ? -5.144 3.458 -4.013 1.00 98.12 86 ILE A C 1
ATOM 651 O O . ILE A 1 86 ? -4.455 3.544 -5.027 1.00 98.12 86 ILE A O 1
ATOM 655 N N . LEU A 1 87 ? -5.035 2.413 -3.187 1.00 97.75 87 LEU A N 1
ATOM 656 C CA . LEU A 1 87 ? -4.068 1.336 -3.404 1.00 97.75 87 LEU A CA 1
ATOM 657 C C . LEU A 1 87 ? -4.355 0.511 -4.674 1.00 97.75 87 LEU A C 1
ATOM 659 O O . LEU A 1 87 ? -3.418 0.080 -5.342 1.00 97.75 87 LEU A O 1
ATOM 663 N N . VAL A 1 88 ? -5.625 0.325 -5.052 1.00 98.00 88 VAL A N 1
ATOM 664 C CA . VAL A 1 88 ? -5.992 -0.292 -6.342 1.00 98.00 88 VAL A CA 1
ATOM 665 C C . VAL A 1 88 ? -5.520 0.577 -7.511 1.00 98.00 88 VAL A C 1
ATOM 667 O O . VAL A 1 88 ? -4.960 0.050 -8.472 1.00 98.00 88 VAL A O 1
ATOM 670 N N . THR A 1 89 ? -5.669 1.901 -7.420 1.00 98.06 89 THR A N 1
ATOM 671 C CA . THR A 1 89 ? -5.122 2.830 -8.422 1.00 98.06 89 THR A CA 1
ATOM 672 C C . THR A 1 89 ? -3.597 2.728 -8.504 1.00 98.06 89 THR A C 1
ATOM 674 O O . THR A 1 89 ? -3.046 2.620 -9.600 1.00 98.06 89 THR A O 1
ATOM 677 N N . ALA A 1 90 ? -2.906 2.654 -7.361 1.00 98.00 90 ALA A N 1
ATOM 678 C CA . ALA A 1 90 ? -1.460 2.437 -7.321 1.00 98.00 90 ALA A CA 1
ATOM 679 C C . ALA A 1 90 ? -1.053 1.110 -7.990 1.00 98.00 90 ALA A C 1
ATOM 681 O O . ALA A 1 90 ? -0.081 1.069 -8.742 1.00 98.00 90 ALA A O 1
ATOM 682 N N . GLN A 1 91 ? -1.811 0.028 -7.784 1.00 97.44 91 GLN A N 1
ATOM 683 C CA . GLN A 1 91 ? -1.580 -1.248 -8.469 1.00 97.44 91 GLN A CA 1
ATOM 684 C C . GLN A 1 91 ? -1.737 -1.120 -9.995 1.00 97.44 91 GLN A C 1
ATOM 686 O O . GLN A 1 91 ? -0.990 -1.755 -10.741 1.00 97.44 91 GLN A O 1
ATOM 691 N N . GLY A 1 92 ? -2.656 -0.267 -10.458 1.00 97.75 92 GLY A N 1
ATOM 692 C CA . GLY A 1 92 ? -2.780 0.122 -11.864 1.00 97.75 92 GLY A CA 1
ATOM 693 C C . GLY A 1 92 ? -1.487 0.732 -12.410 1.00 97.75 92 GLY A C 1
ATOM 694 O O . GLY A 1 92 ? -0.917 0.188 -13.355 1.00 97.75 92 GLY A O 1
ATOM 695 N N . HIS A 1 93 ? -0.970 1.780 -11.760 1.00 98.00 93 HIS A N 1
ATOM 696 C CA . HIS A 1 93 ? 0.295 2.420 -12.151 1.00 98.00 93 HIS A CA 1
ATOM 697 C C . HIS A 1 93 ? 1.487 1.457 -12.117 1.00 98.00 93 HIS A C 1
ATOM 699 O O . HIS A 1 93 ? 2.317 1.473 -13.020 1.00 98.00 93 HIS A O 1
ATOM 705 N N . LEU A 1 94 ? 1.558 0.561 -11.125 1.00 97.50 94 LEU A N 1
ATOM 706 C CA . LEU A 1 94 ? 2.602 -0.466 -11.063 1.00 97.50 94 LEU A CA 1
ATOM 707 C C . LEU A 1 94 ? 2.563 -1.406 -12.273 1.00 97.50 94 LEU A C 1
ATOM 709 O O . LEU A 1 94 ? 3.612 -1.774 -12.798 1.00 97.50 94 LEU A O 1
ATOM 713 N N . ASN A 1 95 ? 1.372 -1.818 -12.708 1.00 96.75 95 ASN A N 1
ATOM 714 C CA . ASN A 1 95 ? 1.224 -2.718 -13.849 1.00 96.75 95 ASN A CA 1
ATOM 715 C C . ASN A 1 95 ? 1.576 -2.033 -15.173 1.00 96.75 95 ASN A C 1
ATOM 717 O O . ASN A 1 95 ? 2.266 -2.641 -15.998 1.00 96.75 95 ASN A O 1
ATOM 721 N N . SER A 1 96 ? 1.155 -0.780 -15.356 1.00 96.44 96 SER A N 1
ATOM 722 C CA . SER A 1 96 ? 1.547 0.023 -16.517 1.00 96.44 96 SER A CA 1
ATOM 723 C C . SER A 1 96 ? 3.060 0.239 -16.544 1.00 96.44 96 SER A C 1
ATOM 725 O O . SER A 1 96 ? 3.716 -0.122 -17.522 1.00 96.44 96 SER A O 1
ATOM 727 N N . TYR A 1 97 ? 3.643 0.672 -15.420 1.00 96.44 97 TYR A N 1
ATOM 728 C CA . TYR A 1 97 ? 5.084 0.866 -15.297 1.00 96.44 97 TYR A CA 1
ATOM 729 C C . TYR A 1 97 ? 5.865 -0.423 -15.570 1.00 96.44 97 TYR A C 1
ATOM 731 O O . TYR A 1 97 ? 6.781 -0.427 -16.388 1.00 96.44 97 TYR A O 1
ATOM 739 N N . HIS A 1 98 ? 5.476 -1.549 -14.966 1.00 95.31 98 HIS A N 1
ATOM 740 C CA . HIS A 1 98 ? 6.137 -2.834 -15.200 1.00 95.31 98 HIS A CA 1
ATOM 741 C C . HIS A 1 98 ? 6.128 -3.235 -16.682 1.00 95.31 98 HIS A C 1
ATOM 743 O O . HIS A 1 98 ? 7.122 -3.763 -17.176 1.00 95.31 98 HIS A O 1
ATOM 749 N N . SER A 1 99 ? 5.045 -2.941 -17.401 1.00 93.94 99 SER A N 1
ATOM 750 C CA . SER A 1 99 ? 4.951 -3.226 -18.837 1.00 93.94 99 SER A CA 1
ATOM 751 C C . SER A 1 99 ? 5.916 -2.370 -19.672 1.00 93.94 99 SER A C 1
ATOM 753 O O . SER A 1 99 ? 6.371 -2.823 -20.719 1.00 93.94 99 SER A O 1
ATOM 755 N N . SER A 1 100 ? 6.265 -1.169 -19.196 1.00 93.19 100 SER A N 1
ATOM 756 C CA . SER A 1 100 ? 7.212 -0.250 -19.851 1.00 93.19 100 SER A CA 1
ATOM 757 C C . SER A 1 100 ? 8.693 -0.582 -19.589 1.00 93.19 100 SER A C 1
ATOM 759 O O . SER A 1 100 ? 9.547 -0.321 -20.438 1.00 93.19 100 SER A O 1
ATOM 761 N N . LEU A 1 101 ? 9.000 -1.228 -18.452 1.00 89.88 101 LEU A N 1
ATOM 762 C CA . LEU A 1 101 ? 10.367 -1.498 -17.976 1.00 89.88 101 LEU A CA 1
ATOM 763 C C . LEU A 1 101 ? 11.331 -2.141 -18.997 1.00 89.88 101 LEU A C 1
ATOM 765 O O . LEU A 1 101 ? 12.511 -1.795 -18.962 1.00 89.88 101 LEU A O 1
ATOM 769 N N . PRO A 1 102 ? 10.916 -3.073 -19.880 1.00 86.56 102 PRO A N 1
ATOM 770 C CA . PRO A 1 102 ? 11.848 -3.724 -20.804 1.00 86.56 102 PRO A CA 1
ATOM 771 C C . PRO A 1 102 ? 12.379 -2.836 -21.939 1.00 86.56 102 PRO A C 1
ATOM 773 O O . PRO A 1 102 ? 13.376 -3.210 -22.555 1.00 86.56 102 PRO A O 1
ATOM 776 N N . VAL A 1 1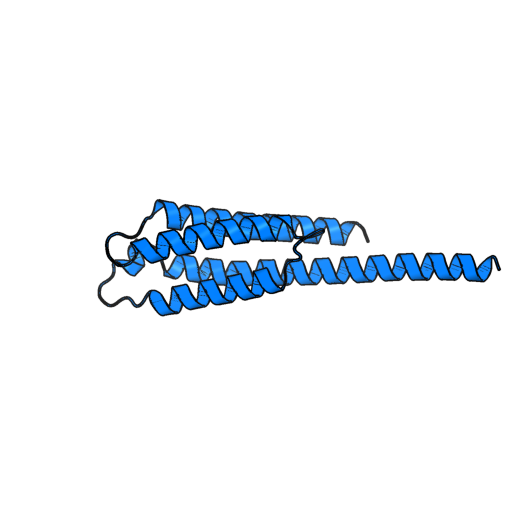03 ? 11.700 -1.730 -22.265 1.00 84.75 103 VAL A N 1
ATOM 777 C CA . VAL A 1 103 ? 11.994 -0.919 -23.462 1.00 84.75 103 VAL A CA 1
ATOM 778 C C . VAL A 1 103 ? 12.359 0.508 -23.081 1.00 84.75 103 VAL A C 1
ATOM 780 O O . VAL A 1 103 ? 13.466 0.949 -23.376 1.00 84.75 103 VAL A O 1
ATOM 783 N N . ASP A 1 104 ? 11.433 1.207 -22.428 1.00 88.56 104 ASP A N 1
ATOM 784 C CA . ASP A 1 104 ? 11.579 2.598 -22.012 1.00 88.56 104 ASP A CA 1
ATOM 785 C C . ASP A 1 104 ? 10.757 2.805 -20.729 1.00 88.56 104 ASP A C 1
ATOM 787 O O . ASP A 1 104 ? 9.526 2.872 -20.797 1.00 88.56 104 ASP A O 1
ATOM 791 N N . PRO A 1 105 ? 11.399 2.794 -19.548 1.00 90.00 105 PRO A N 1
ATOM 792 C CA . PRO A 1 105 ? 10.717 2.938 -18.269 1.00 90.00 105 PRO A CA 1
ATOM 793 C C . PRO A 1 105 ? 9.900 4.234 -18.188 1.00 90.00 105 PRO A C 1
ATOM 795 O O . PRO A 1 105 ? 10.451 5.337 -18.136 1.00 90.00 105 PRO A O 1
ATOM 798 N N . ASP A 1 106 ? 8.577 4.101 -18.090 1.00 94.19 106 ASP A N 1
ATOM 799 C CA . ASP A 1 106 ? 7.671 5.242 -17.994 1.00 94.19 106 ASP A CA 1
ATOM 800 C C . ASP A 1 106 ? 7.847 5.960 -16.648 1.00 94.19 106 ASP A C 1
ATOM 802 O O . ASP A 1 106 ? 7.372 5.540 -15.587 1.00 94.19 106 ASP A O 1
ATOM 806 N N . SER A 1 107 ? 8.550 7.089 -16.702 1.00 93.75 107 SER A N 1
ATOM 807 C CA . SER A 1 107 ? 8.827 7.915 -15.531 1.00 93.75 107 SER A CA 1
ATOM 808 C C . SER A 1 107 ? 7.569 8.570 -14.958 1.00 93.75 107 SER A C 1
ATOM 810 O O . SER A 1 107 ? 7.533 8.847 -13.758 1.00 93.75 107 SER A O 1
ATOM 812 N N . SER A 1 108 ? 6.539 8.808 -15.776 1.00 96.06 108 SER A N 1
ATOM 813 C CA . SER A 1 108 ? 5.271 9.375 -15.319 1.00 96.06 108 SER A CA 1
ATOM 814 C C . SER A 1 108 ? 4.509 8.359 -14.480 1.00 96.06 108 SER A C 1
ATOM 816 O O . SER A 1 108 ? 4.130 8.669 -13.351 1.00 96.06 108 SER A O 1
ATOM 818 N N . ASP A 1 109 ? 4.364 7.126 -14.968 1.00 96.12 109 ASP A N 1
ATOM 819 C CA . ASP A 1 109 ? 3.692 6.071 -14.207 1.00 96.12 109 ASP A CA 1
ATOM 820 C C . ASP A 1 109 ? 4.459 5.691 -12.936 1.00 96.12 109 ASP A C 1
ATOM 822 O O . ASP A 1 109 ? 3.842 5.460 -11.895 1.00 96.12 109 ASP A O 1
ATOM 826 N N . TRP A 1 110 ? 5.795 5.714 -12.956 1.00 97.50 110 TRP A N 1
ATOM 827 C CA . TRP A 1 110 ? 6.592 5.534 -11.739 1.00 97.50 110 TRP A CA 1
ATOM 828 C C . TRP A 1 110 ? 6.386 6.661 -10.709 1.00 97.50 110 TRP A C 1
ATOM 830 O O . TRP A 1 110 ? 6.291 6.394 -9.506 1.00 97.50 110 TRP A O 1
ATOM 840 N N . GLN A 1 111 ? 6.298 7.921 -11.149 1.00 97.38 111 GLN A N 1
ATOM 841 C CA . GLN A 1 111 ? 5.998 9.050 -10.259 1.00 97.38 111 GLN A CA 1
ATOM 842 C C . GLN A 1 111 ? 4.576 8.952 -9.700 1.00 97.38 111 GLN A C 1
ATOM 844 O O . GLN A 1 111 ? 4.391 9.066 -8.487 1.00 97.38 111 GLN A O 1
ATOM 849 N N . ASN A 1 112 ? 3.590 8.671 -10.554 1.00 97.81 112 ASN A N 1
ATOM 850 C CA . ASN A 1 112 ? 2.198 8.487 -10.149 1.00 97.81 112 ASN A CA 1
ATOM 851 C C . ASN A 1 112 ? 2.063 7.332 -9.155 1.00 97.81 112 ASN A C 1
ATOM 853 O O . ASN A 1 112 ? 1.389 7.478 -8.137 1.00 97.81 112 ASN A O 1
ATOM 857 N N . LEU A 1 113 ? 2.764 6.216 -9.374 1.00 97.94 113 LEU A N 1
ATOM 858 C CA . LEU A 1 113 ? 2.839 5.105 -8.428 1.00 97.94 113 LEU A CA 1
ATOM 859 C C . LEU A 1 113 ? 3.325 5.568 -7.046 1.00 97.94 113 LEU A C 1
ATOM 861 O O . LEU A 1 113 ? 2.694 5.253 -6.038 1.00 97.94 113 LEU A O 1
ATOM 865 N N . GLN A 1 114 ? 4.413 6.340 -6.980 1.00 97.75 114 GLN A N 1
ATOM 866 C CA . GLN A 1 114 ? 4.919 6.858 -5.705 1.00 97.75 114 GLN A CA 1
ATOM 867 C C . GLN A 1 114 ? 3.948 7.814 -5.013 1.00 97.75 114 GLN A C 1
ATOM 869 O O . GLN A 1 114 ? 3.763 7.701 -3.800 1.00 97.75 114 GLN A O 1
ATOM 874 N N . ILE A 1 115 ? 3.344 8.735 -5.767 1.00 98.00 115 ILE A N 1
ATOM 875 C CA . ILE A 1 115 ? 2.360 9.694 -5.249 1.00 98.00 115 ILE A CA 1
ATOM 876 C C . ILE A 1 115 ? 1.162 8.933 -4.680 1.00 98.00 115 ILE A C 1
ATOM 878 O O . ILE A 1 115 ? 0.821 9.100 -3.516 1.00 98.00 115 ILE A O 1
ATOM 882 N N . THR A 1 116 ? 0.599 8.006 -5.451 1.00 97.69 116 THR A N 1
ATOM 883 C CA . THR A 1 116 ? -0.605 7.265 -5.058 1.00 97.69 116 THR A CA 1
ATOM 884 C C . THR A 1 116 ? -0.358 6.381 -3.828 1.00 97.69 116 THR A C 1
ATOM 886 O O . THR A 1 116 ? -1.212 6.275 -2.950 1.00 97.69 116 THR A O 1
ATOM 889 N N . VAL A 1 117 ? 0.830 5.774 -3.704 1.00 98.12 117 VAL A N 1
ATOM 890 C CA . VAL A 1 117 ? 1.216 5.037 -2.485 1.00 98.12 117 VAL A CA 1
ATOM 891 C C . VAL A 1 117 ? 1.356 5.975 -1.286 1.00 98.12 117 VAL A C 1
ATOM 893 O O . VAL A 1 117 ? 0.898 5.639 -0.193 1.00 98.12 117 VAL A O 1
ATOM 896 N N . GLN A 1 118 ? 1.948 7.156 -1.472 1.00 97.94 118 GLN A N 1
ATOM 897 C CA . GLN A 1 118 ? 2.057 8.163 -0.417 1.00 97.94 118 GLN A CA 1
ATOM 898 C C . GLN A 1 118 ? 0.680 8.673 0.032 1.00 97.94 118 GLN A C 1
ATOM 900 O O . GLN A 1 118 ? 0.453 8.849 1.234 1.00 97.94 118 GLN A O 1
ATOM 905 N N . ASP A 1 119 ? -0.248 8.855 -0.903 1.00 97.94 119 ASP A N 1
ATOM 906 C CA . ASP A 1 119 ? -1.626 9.249 -0.621 1.00 97.94 119 ASP A CA 1
ATOM 907 C C . ASP A 1 119 ? -2.351 8.158 0.169 1.00 97.94 119 ASP A C 1
ATOM 909 O O . ASP A 1 119 ? -2.973 8.452 1.189 1.00 97.94 119 ASP A O 1
ATOM 913 N N . ALA A 1 120 ? -2.189 6.885 -0.213 1.00 97.56 120 ALA A N 1
ATOM 914 C CA . ALA A 1 120 ? -2.735 5.759 0.544 1.00 97.56 120 ALA A CA 1
ATOM 915 C C . ALA A 1 120 ? -2.185 5.720 1.979 1.00 97.56 120 ALA A C 1
ATOM 917 O O . ALA A 1 120 ? -2.951 5.569 2.929 1.00 97.56 120 ALA A O 1
ATOM 918 N N . ILE A 1 121 ? -0.872 5.901 2.169 1.00 97.75 121 ILE A N 1
ATOM 919 C CA . ILE A 1 121 ? -0.256 5.968 3.506 1.00 97.75 121 ILE A CA 1
ATOM 920 C C . ILE A 1 121 ? -0.865 7.109 4.328 1.00 97.75 121 ILE A C 1
ATOM 922 O O . ILE A 1 121 ? -1.169 6.929 5.510 1.00 97.75 121 ILE A O 1
ATOM 926 N N . SER A 1 122 ? -1.021 8.282 3.717 1.00 96.88 122 SER A N 1
ATOM 927 C CA . SER A 1 122 ? -1.517 9.489 4.383 1.00 96.88 122 SER A CA 1
ATOM 928 C C . SER A 1 122 ? -2.982 9.335 4.798 1.00 96.88 122 SER A C 1
ATOM 930 O O . SER A 1 122 ? -3.321 9.614 5.948 1.00 96.88 122 SER A O 1
ATOM 932 N N . GLU A 1 123 ? -3.814 8.794 3.908 1.00 96.69 123 GLU A N 1
ATOM 933 C CA . GLU A 1 123 ? -5.220 8.470 4.163 1.00 96.69 123 GLU A CA 1
ATOM 934 C C . GLU A 1 123 ? -5.362 7.482 5.328 1.00 96.69 123 GLU A C 1
ATOM 936 O O . GLU A 1 123 ? -6.079 7.738 6.295 1.00 96.69 123 GLU A O 1
ATOM 941 N N . LEU A 1 124 ? -4.627 6.366 5.286 1.00 95.75 124 LEU A N 1
ATOM 942 C CA . LEU A 1 124 ? -4.705 5.331 6.319 1.00 95.75 124 LEU A CA 1
ATOM 943 C C . LEU A 1 124 ? -4.276 5.854 7.691 1.00 95.75 124 LEU A C 1
ATOM 945 O O . LEU A 1 124 ? -4.916 5.533 8.692 1.00 95.75 124 LEU A O 1
ATOM 949 N N . LYS A 1 125 ? -3.228 6.684 7.748 1.00 94.81 125 LYS A N 1
ATOM 950 C CA . LYS A 1 125 ? -2.785 7.322 8.994 1.00 94.81 125 LYS A CA 1
ATOM 951 C C . LYS A 1 125 ? -3.800 8.327 9.523 1.00 94.81 125 LYS A C 1
ATOM 953 O O . LYS A 1 125 ? -4.076 8.321 10.718 1.00 94.81 125 LYS A O 1
ATOM 958 N N . SER A 1 126 ? -4.364 9.164 8.653 1.00 93.56 126 SER A N 1
ATOM 959 C CA . SER A 1 126 ? -5.385 10.143 9.040 1.00 93.56 126 SER A CA 1
ATOM 960 C C . SER A 1 126 ? -6.624 9.453 9.621 1.00 93.56 126 SER A C 1
ATOM 962 O O . SER A 1 126 ? -7.088 9.791 10.714 1.00 93.56 126 SER A O 1
ATOM 964 N N . ILE A 1 127 ? -7.103 8.399 8.953 1.00 91.31 127 ILE A N 1
ATOM 965 C CA . ILE A 1 127 ? -8.225 7.599 9.447 1.00 91.31 127 ILE A CA 1
ATOM 966 C C . ILE A 1 127 ? -7.859 6.895 10.760 1.00 91.31 127 ILE A C 1
ATOM 968 O O . ILE A 1 127 ? -8.667 6.885 11.686 1.00 91.31 127 ILE A O 1
ATOM 972 N N . ALA A 1 128 ? -6.656 6.327 10.876 1.00 89.19 128 ALA A N 1
ATOM 973 C CA . ALA A 1 128 ? -6.219 5.656 12.100 1.00 89.19 128 ALA A CA 1
ATOM 974 C C . ALA A 1 128 ? -6.214 6.606 13.310 1.00 89.19 128 ALA A C 1
ATOM 976 O O . ALA A 1 128 ? -6.703 6.221 14.374 1.00 89.19 128 ALA A O 1
ATOM 977 N N . ILE A 1 129 ? -5.728 7.842 13.130 1.00 88.38 129 ILE A N 1
ATOM 978 C CA . ILE A 1 129 ? -5.735 8.892 14.160 1.00 88.38 129 ILE A CA 1
ATOM 979 C C . ILE A 1 129 ? -7.174 9.262 14.522 1.00 88.38 129 ILE A C 1
ATOM 981 O O . ILE A 1 129 ? -7.554 9.134 15.680 1.00 88.38 129 ILE A O 1
ATOM 985 N N . SER A 1 130 ? -8.008 9.614 13.538 1.00 85.56 130 SER A N 1
ATOM 986 C CA . SER A 1 130 ? -9.402 10.012 13.801 1.00 85.56 130 SER A CA 1
ATOM 987 C C . SER A 1 130 ? -10.238 8.904 14.459 1.00 85.56 130 SER A C 1
ATOM 989 O O . SER A 1 130 ? -11.054 9.177 15.335 1.00 85.56 130 SER A O 1
ATOM 991 N N . THR A 1 131 ? -10.005 7.639 14.098 1.00 81.38 131 THR A N 1
ATOM 992 C CA . THR A 1 131 ? -10.671 6.474 14.710 1.00 81.38 131 THR A CA 1
ATOM 993 C C . THR A 1 131 ? -10.149 6.198 16.125 1.00 81.38 131 THR A C 1
ATOM 995 O O . THR A 1 131 ? -10.884 5.691 16.974 1.00 81.38 131 THR A O 1
ATOM 998 N N . GLY A 1 132 ? -8.884 6.534 16.393 1.00 72.44 132 GLY A N 1
ATOM 999 C CA . GLY A 1 132 ? -8.271 6.449 17.718 1.00 72.44 132 GLY A CA 1
ATOM 1000 C C . GLY A 1 132 ? -8.730 7.559 18.667 1.00 72.44 132 GLY A C 1
ATOM 1001 O O . GLY A 1 132 ? -8.952 7.289 19.840 1.00 72.44 132 GLY A O 1
ATOM 1002 N N . GLU A 1 133 ? -8.928 8.780 18.164 1.00 68.44 133 GLU A N 1
ATOM 1003 C CA . GLU A 1 133 ? -9.370 9.949 18.943 1.00 68.44 133 GLU A CA 1
ATOM 1004 C C . GLU A 1 133 ? -10.864 9.916 19.309 1.00 68.44 133 GLU A C 1
ATOM 1006 O O . GLU A 1 133 ? -11.286 10.591 20.244 1.00 68.44 133 GLU A O 1
ATOM 1011 N N . GLN A 1 134 ? -11.676 9.111 18.615 1.00 58.19 134 GLN A N 1
ATOM 1012 C CA . GLN A 1 134 ? -13.100 8.908 18.928 1.00 58.19 134 GLN A CA 1
ATOM 1013 C C . GLN A 1 134 ? -13.362 7.929 20.100 1.00 58.19 134 GLN A C 1
ATOM 1015 O O . GLN A 1 134 ? -14.518 7.555 20.332 1.00 58.19 134 GLN A O 1
ATOM 1020 N N . GLN A 1 135 ? -12.323 7.484 20.820 1.00 49.66 135 GLN A N 1
ATOM 1021 C CA . GLN A 1 135 ? -12.403 6.500 21.917 1.00 49.66 135 GLN A CA 1
ATOM 1022 C C . GLN A 1 135 ? -12.593 7.136 23.296 1.00 49.66 135 GLN A C 1
ATOM 1024 O O . GLN A 1 135 ? -13.401 6.556 24.073 1.00 49.66 135 GLN A O 1
#

Sequence (135 aa):
MIVAIAQAKKAYASSQRAKAAMATVQLSAVAERLKTAQEHIRDVSPDKVSLRGYKFAPKVDLIRQEFDTALSALPKLGVGSRGREILVTAQGHLNSYHSSLPVDPDSSDWQNLQITVQDAISELKSIAISTGEQQ

Foldseek 3Di:
DVVVVVVVVVVVVVVLLVVLLVLLVLLLVLLVLLVVLLVLLVCLAQVNLPDPPDDNVVSLVSNVVSLVVSLVSADCDDQRVVLNVLSVVLVVLSVVQVVCSVPHRDNVSSVSNNVSSVVSSVSSNVSSVVSNVVD

Secondary structure (DSSP, 8-state):
-HHHHHHHHHHHHHHHHHHHHHHHHHHHHHHHHHHHHHHHHHHT-HHHHTSTT---HHHHHHHHHHHHHHHHHS-SSSTTHHHHHHHHHHHHHHHHHHHHTTTS--HHHHHHHHHHHHHHHHHHHHHHHHHHHT-

Organism: NCBI:txid2023261

pLDDT: mean 91.3, std 8.36, range [49.66, 98.12]

Radius of gyration: 19.56 Å; chains: 1; bounding box: 58×20×58 Å